Protein AF-A0A1W5WL90-F1 (afdb_monomer_lite)

Structure (mmCIF, N/CA/C/O backbone):
data_AF-A0A1W5WL90-F1
#
_entry.id   AF-A0A1W5WL90-F1
#
loop_
_atom_site.group_PDB
_atom_site.id
_atom_site.type_symbol
_atom_site.label_atom_id
_atom_site.label_alt_id
_atom_site.label_comp_id
_atom_site.label_asym_id
_atom_site.label_entity_id
_atom_site.label_seq_id
_atom_site.pdbx_PDB_ins_code
_atom_site.Cartn_x
_atom_site.Cartn_y
_atom_site.Cartn_z
_atom_site.occupancy
_atom_site.B_iso_or_equiv
_atom_site.auth_seq_id
_atom_site.auth_comp_id
_atom_site.auth_asym_id
_atom_site.auth_atom_id
_atom_site.pdbx_PDB_model_num
ATOM 1 N N . MET A 1 1 ? -15.736 3.689 5.994 1.00 90.00 1 MET A N 1
ATOM 2 C CA . MET A 1 1 ? -14.708 2.854 6.659 1.00 90.00 1 MET A CA 1
ATOM 3 C C . MET A 1 1 ? -13.410 3.029 5.899 1.00 90.00 1 MET A C 1
ATOM 5 O O . MET A 1 1 ? -13.452 3.119 4.678 1.00 90.00 1 MET A O 1
ATOM 9 N N . VAL A 1 2 ? -12.274 3.102 6.590 1.00 94.38 2 VAL A N 1
ATOM 10 C CA . VAL A 1 2 ? -10.972 3.216 5.921 1.00 94.38 2 VAL A CA 1
ATOM 11 C C . VAL A 1 2 ? -10.616 1.878 5.273 1.00 94.38 2 VAL A C 1
ATOM 13 O O . VAL A 1 2 ? -10.745 0.826 5.894 1.00 94.38 2 VAL A O 1
ATOM 16 N N . LYS A 1 3 ? -10.177 1.920 4.016 1.00 95.38 3 LYS A N 1
ATOM 17 C CA . LYS A 1 3 ? -9.698 0.766 3.260 1.00 95.38 3 LYS A CA 1
ATOM 18 C C . LYS A 1 3 ? -8.287 1.026 2.752 1.00 95.38 3 LYS A C 1
ATOM 20 O O . LYS A 1 3 ? -7.993 2.123 2.268 1.00 95.38 3 LYS A O 1
ATOM 25 N N . LEU A 1 4 ? -7.436 0.008 2.823 1.00 95.19 4 LEU A N 1
ATOM 26 C CA . LEU A 1 4 ? -6.165 -0.012 2.107 1.00 95.19 4 LEU A CA 1
ATOM 27 C C . LEU A 1 4 ? -6.434 -0.585 0.712 1.00 95.19 4 LEU A C 1
ATOM 29 O O . LEU A 1 4 ? -6.917 -1.710 0.584 1.00 95.19 4 LEU A O 1
ATOM 33 N N . ARG A 1 5 ? -6.199 0.208 -0.339 1.00 94.62 5 ARG A N 1
ATOM 34 C CA . ARG A 1 5 ? -6.450 -0.215 -1.728 1.00 94.62 5 ARG A CA 1
ATOM 35 C C . ARG A 1 5 ? -5.472 0.398 -2.726 1.00 94.62 5 ARG A C 1
ATOM 37 O O . ARG A 1 5 ? -4.780 1.375 -2.433 1.00 94.62 5 ARG A O 1
ATOM 44 N N . LEU A 1 6 ? -5.473 -0.153 -3.938 1.00 94.81 6 LEU A N 1
ATOM 45 C CA . LEU A 1 6 ? -4.645 0.295 -5.057 1.00 94.81 6 LEU A CA 1
ATOM 46 C C . LEU A 1 6 ? -5.308 1.445 -5.837 1.00 94.81 6 LEU A C 1
ATOM 48 O O . LEU A 1 6 ? -6.353 1.288 -6.479 1.00 94.81 6 LEU A O 1
ATOM 52 N N . LYS A 1 7 ? -4.657 2.609 -5.834 1.00 94.56 7 LYS A N 1
ATOM 53 C CA . LYS A 1 7 ? -4.971 3.766 -6.682 1.00 94.56 7 LYS A CA 1
ATOM 54 C C . LYS A 1 7 ? -4.141 3.696 -7.963 1.00 94.56 7 LYS A C 1
ATOM 56 O O . LYS A 1 7 ? -2.917 3.570 -7.914 1.00 94.56 7 LYS A O 1
ATOM 61 N N . ARG A 1 8 ? -4.797 3.783 -9.123 1.00 92.00 8 ARG A N 1
ATOM 62 C CA . ARG A 1 8 ? -4.111 3.808 -10.422 1.00 92.00 8 ARG A CA 1
ATOM 63 C C . ARG A 1 8 ? -3.468 5.185 -10.613 1.00 92.00 8 ARG A C 1
ATOM 65 O O . ARG A 1 8 ? -4.116 6.201 -10.392 1.00 92.00 8 ARG A O 1
ATOM 72 N N . CYS A 1 9 ? -2.186 5.223 -10.968 1.00 88.75 9 CYS A N 1
ATOM 73 C CA . CYS A 1 9 ? -1.461 6.455 -11.286 1.00 88.75 9 CYS A CA 1
ATOM 74 C C . CYS A 1 9 ? -0.539 6.187 -12.482 1.00 88.75 9 CYS A C 1
ATOM 76 O O . CYS A 1 9 ? 0.663 5.955 -12.334 1.00 88.75 9 CYS A O 1
ATOM 78 N N . GLY A 1 10 ? -1.124 6.178 -13.681 1.00 89.25 10 GLY A N 1
ATOM 79 C CA . GLY A 1 10 ? -0.411 5.808 -14.901 1.00 89.25 10 GLY A CA 1
ATOM 80 C C . GLY A 1 10 ? 0.007 4.336 -14.884 1.00 89.25 10 GLY A C 1
ATOM 81 O O . GLY A 1 10 ? -0.825 3.456 -14.656 1.00 89.25 10 GLY A O 1
ATOM 82 N N . ARG A 1 11 ? 1.297 4.077 -15.136 1.00 87.94 11 ARG A N 1
ATOM 83 C CA . ARG A 1 11 ? 1.871 2.719 -15.207 1.00 87.94 11 ARG A CA 1
ATOM 84 C C . ARG A 1 11 ? 2.081 2.076 -13.832 1.00 87.94 11 ARG A C 1
ATOM 86 O O . ARG A 1 11 ? 2.005 0.860 -13.717 1.00 87.94 11 ARG A O 1
ATOM 93 N N . LYS A 1 12 ? 2.312 2.886 -12.793 1.00 89.62 12 LYS A N 1
ATOM 94 C CA . LYS A 1 12 ? 2.506 2.417 -11.414 1.00 89.62 12 LYS A CA 1
ATOM 95 C C . LYS A 1 12 ? 1.210 2.543 -10.620 1.00 89.62 12 LYS A C 1
ATOM 97 O O . LYS A 1 12 ? 0.424 3.474 -10.806 1.00 89.62 12 LYS A O 1
ATOM 102 N N . GLN A 1 13 ? 1.000 1.625 -9.694 1.00 92.38 13 GLN A N 1
ATOM 103 C CA . GLN A 1 13 ? -0.115 1.666 -8.760 1.00 92.38 13 GLN A CA 1
ATOM 104 C C . GLN A 1 13 ? 0.382 2.164 -7.403 1.00 92.38 13 GLN A C 1
ATOM 106 O O . GLN A 1 13 ? 1.481 1.841 -6.963 1.00 92.38 13 GLN A O 1
ATOM 111 N N . ARG A 1 14 ? -0.400 3.004 -6.731 1.00 94.50 14 ARG A N 1
ATOM 112 C CA . ARG A 1 14 ? -0.089 3.499 -5.384 1.00 94.50 14 ARG A CA 1
ATOM 113 C C . ARG A 1 14 ? -0.958 2.762 -4.380 1.00 94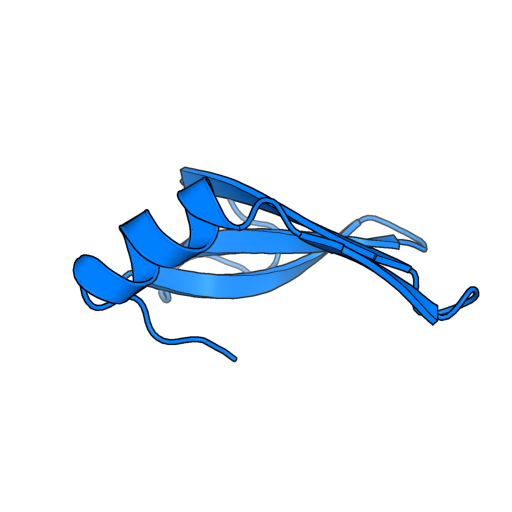.50 14 ARG A C 1
ATOM 115 O O . ARG A 1 14 ? -2.155 2.625 -4.610 1.00 94.50 14 ARG A O 1
ATOM 122 N N . ILE A 1 15 ? -0.379 2.336 -3.265 1.00 94.94 15 ILE A N 1
ATOM 123 C CA . ILE A 1 15 ? -1.141 1.763 -2.152 1.00 94.94 15 ILE A CA 1
ATOM 124 C C . ILE A 1 15 ? -1.492 2.918 -1.221 1.00 94.94 15 ILE A C 1
ATOM 126 O O . ILE A 1 15 ? -0.608 3.652 -0.761 1.00 94.94 15 ILE A O 1
ATOM 130 N N . VAL A 1 16 ? -2.786 3.118 -0.995 1.00 95.69 16 VAL A N 1
ATOM 131 C CA . VAL A 1 16 ? -3.314 4.267 -0.255 1.00 95.69 16 VAL A CA 1
ATOM 132 C C . VAL A 1 16 ? -4.325 3.826 0.794 1.00 95.69 16 VAL A C 1
ATOM 134 O O . VAL A 1 16 ? -5.107 2.903 0.564 1.00 95.69 16 VAL A O 1
ATOM 137 N N . ALA A 1 17 ? -4.322 4.527 1.926 1.00 96.25 17 ALA A N 1
ATOM 138 C CA . ALA A 1 17 ? -5.403 4.511 2.898 1.00 96.25 17 ALA A CA 1
ATOM 139 C C . ALA A 1 17 ? -6.436 5.569 2.504 1.00 96.25 17 ALA A C 1
ATOM 141 O O . ALA A 1 17 ? -6.109 6.750 2.341 1.00 96.25 17 ALA A O 1
ATOM 142 N N . ILE A 1 18 ? -7.681 5.149 2.310 1.00 95.62 18 ILE A N 1
ATOM 143 C CA . ILE A 1 18 ? -8.761 6.014 1.830 1.00 95.62 18 ILE A CA 1
ATOM 144 C C . ILE A 1 18 ? -10.108 5.530 2.360 1.00 95.62 18 ILE A C 1
ATOM 146 O O . ILE A 1 18 ? -10.274 4.348 2.646 1.00 95.62 18 ILE A O 1
ATOM 150 N N . ASP A 1 19 ? -11.085 6.425 2.490 1.00 94.94 19 ASP A N 1
ATOM 151 C CA . ASP A 1 19 ? -12.448 6.011 2.820 1.00 94.94 19 ASP A CA 1
ATOM 152 C C . ASP A 1 19 ? -13.093 5.255 1.645 1.00 94.94 19 ASP A C 1
ATOM 154 O O . ASP A 1 19 ? -12.956 5.646 0.482 1.00 94.94 19 ASP A O 1
ATOM 158 N N . VAL A 1 20 ? -13.830 4.185 1.950 1.00 93.25 20 VAL A N 1
ATOM 159 C CA . VAL A 1 20 ? -14.502 3.310 0.970 1.00 93.25 20 VAL A CA 1
ATOM 160 C C . VAL A 1 20 ? -15.380 4.095 -0.006 1.00 93.25 20 VAL A C 1
ATOM 162 O O . VAL A 1 20 ? -15.401 3.774 -1.193 1.00 93.25 20 VAL A O 1
ATOM 165 N N . ARG A 1 21 ? -16.062 5.141 0.475 1.00 93.38 21 ARG A N 1
ATOM 166 C CA . ARG A 1 21 ? -16.990 5.963 -0.320 1.00 93.38 21 ARG A CA 1
ATOM 167 C C . ARG A 1 21 ? -16.290 6.827 -1.367 1.00 93.38 21 ARG A C 1
ATOM 169 O O . ARG A 1 21 ? -16.920 7.291 -2.312 1.00 93.38 21 ARG A O 1
ATOM 176 N N . SER A 1 22 ? -14.989 7.061 -1.216 1.00 94.38 22 SER A N 1
ATOM 177 C CA . SER A 1 22 ? -14.243 7.881 -2.163 1.00 94.38 22 SER A CA 1
ATOM 178 C C . SER A 1 22 ? -14.043 7.150 -3.491 1.00 94.38 22 SER A C 1
ATOM 180 O O . SER A 1 22 ? -13.840 5.933 -3.528 1.00 94.38 22 SER A O 1
ATOM 182 N N . ARG A 1 23 ? -13.999 7.905 -4.595 1.00 94.38 23 ARG A N 1
ATOM 183 C CA . ARG A 1 23 ? -13.635 7.386 -5.929 1.00 94.38 23 ARG A CA 1
ATOM 184 C C . ARG A 1 23 ? -12.247 6.729 -5.911 1.00 94.38 23 ARG A C 1
ATOM 186 O O . ARG A 1 23 ? -11.401 7.107 -5.101 1.00 94.38 23 ARG A O 1
ATOM 193 N N . ARG A 1 24 ? -11.978 5.792 -6.834 1.00 91.62 24 ARG A N 1
ATOM 194 C CA . ARG A 1 24 ? -10.690 5.061 -6.929 1.00 91.62 24 ARG A CA 1
ATOM 195 C C . ARG A 1 24 ? -9.472 5.991 -6.943 1.00 91.62 24 ARG A C 1
ATOM 197 O O . ARG A 1 24 ? -8.494 5.727 -6.252 1.00 91.62 24 ARG A O 1
ATOM 204 N N . GLU A 1 25 ? -9.557 7.082 -7.697 1.00 92.06 25 GLU A N 1
ATOM 205 C CA . GLU A 1 25 ? -8.499 8.095 -7.819 1.00 92.06 25 GLU A CA 1
ATOM 206 C C . GLU A 1 25 ? -8.745 9.337 -6.948 1.00 92.06 25 GLU A C 1
ATOM 208 O O . GLU A 1 25 ? -8.046 10.339 -7.077 1.00 92.06 25 GLU A O 1
ATOM 213 N N . GLY A 1 26 ? -9.712 9.262 -6.027 1.00 91.88 26 GLY A N 1
ATOM 214 C CA . GLY A 1 26 ? -10.076 10.344 -5.117 1.00 91.88 26 GLY A CA 1
ATOM 215 C C . GLY A 1 26 ? -8.970 10.727 -4.131 1.00 91.88 26 GLY A C 1
ATOM 216 O O . GLY A 1 26 ? -7.856 10.190 -4.158 1.00 91.88 26 GLY A O 1
ATOM 217 N N . ARG A 1 27 ? -9.298 11.679 -3.254 1.00 92.69 27 ARG A N 1
ATOM 218 C CA . ARG A 1 27 ? -8.390 12.184 -2.222 1.00 92.69 27 ARG A CA 1
ATOM 219 C C . ARG A 1 27 ? -8.064 11.080 -1.220 1.00 92.69 27 ARG A C 1
ATOM 221 O O . ARG A 1 27 ? -8.955 10.533 -0.579 1.00 92.69 27 ARG A O 1
ATOM 228 N N . ASP A 1 28 ? -6.785 10.760 -1.111 1.00 93.12 28 ASP A N 1
ATOM 229 C CA . ASP A 1 28 ? -6.250 9.819 -0.139 1.00 93.12 28 ASP A CA 1
ATOM 230 C C . ASP A 1 28 ? -6.015 10.486 1.223 1.00 93.12 28 ASP A C 1
ATOM 232 O O . ASP A 1 28 ? -5.731 11.680 1.305 1.00 93.12 28 ASP A O 1
ATOM 236 N N . LEU A 1 29 ? -6.149 9.699 2.296 1.00 92.38 29 LEU A N 1
ATOM 237 C CA . LEU A 1 29 ? -5.785 10.119 3.653 1.00 92.38 29 LEU A CA 1
ATOM 238 C C . LEU A 1 29 ? -4.268 10.057 3.820 1.00 92.38 29 LEU A C 1
ATOM 240 O O . LEU A 1 29 ? -3.644 10.980 4.339 1.00 92.38 29 LEU A O 1
ATOM 244 N N . ARG A 1 30 ? -3.675 8.942 3.374 1.00 93.88 30 ARG A N 1
ATOM 245 C CA . ARG A 1 30 ? -2.231 8.719 3.415 1.00 93.88 30 ARG A CA 1
ATOM 246 C C . ARG A 1 30 ? -1.794 7.716 2.357 1.00 93.88 30 ARG A C 1
ATOM 248 O O . ARG A 1 30 ? -2.403 6.659 2.185 1.00 93.88 30 ARG A O 1
ATOM 255 N N . LYS A 1 31 ? -0.675 8.011 1.699 1.00 94.56 31 LYS A N 1
ATOM 256 C CA . LYS A 1 31 ? 0.050 7.045 0.872 1.00 94.56 31 LYS A CA 1
ATOM 257 C C . LYS A 1 31 ? 0.874 6.128 1.774 1.00 94.56 31 LYS A C 1
ATOM 259 O O . LYS A 1 31 ? 1.694 6.607 2.554 1.00 94.56 31 LYS A O 1
ATOM 264 N N . VAL A 1 32 ? 0.674 4.821 1.634 1.00 95.19 32 VAL A N 1
ATOM 265 C CA . VAL A 1 32 ? 1.362 3.793 2.435 1.00 95.19 32 VAL A CA 1
ATOM 266 C C . VAL A 1 32 ? 2.339 2.957 1.609 1.00 95.19 32 VAL A C 1
ATOM 268 O O . VAL A 1 32 ? 3.131 2.209 2.164 1.00 95.19 32 VAL A O 1
ATOM 271 N N . GLY A 1 33 ? 2.329 3.088 0.282 1.00 94.75 33 GLY A N 1
ATOM 272 C CA . GLY A 1 33 ? 3.275 2.373 -0.566 1.00 94.75 33 GLY A CA 1
ATOM 273 C C . GLY A 1 33 ? 3.024 2.555 -2.055 1.00 94.75 33 GLY A C 1
ATOM 274 O O . GLY A 1 33 ? 2.243 3.414 -2.486 1.00 94.75 33 GLY A O 1
ATOM 275 N N . PHE A 1 34 ? 3.693 1.734 -2.854 1.00 94.50 34 PHE A N 1
ATOM 276 C CA . PHE A 1 34 ? 3.408 1.576 -4.274 1.00 94.50 34 PHE A CA 1
ATOM 277 C C . PHE A 1 34 ? 3.705 0.158 -4.758 1.00 94.50 34 PHE A C 1
ATOM 279 O O . PHE A 1 34 ? 4.506 -0.564 -4.169 1.00 94.50 34 PHE A O 1
ATOM 286 N N . TYR A 1 35 ? 3.059 -0.194 -5.862 1.00 93.31 35 TYR A N 1
ATOM 287 C CA . TYR A 1 35 ? 3.240 -1.428 -6.601 1.00 93.31 35 TYR A CA 1
ATOM 288 C C . TYR A 1 35 ? 3.479 -1.101 -8.077 1.00 93.31 35 TYR A C 1
ATOM 290 O O . TYR A 1 35 ? 2.726 -0.342 -8.693 1.00 93.31 35 TYR A O 1
ATOM 298 N N . ASP A 1 36 ? 4.549 -1.644 -8.641 1.00 93.25 36 ASP A N 1
ATOM 299 C CA . ASP A 1 36 ? 4.826 -1.615 -10.070 1.00 93.25 36 ASP A CA 1
ATOM 300 C C . ASP A 1 36 ? 4.472 -2.982 -10.679 1.00 93.25 36 ASP A C 1
ATOM 302 O O . ASP A 1 36 ? 5.221 -3.937 -10.463 1.00 93.25 36 ASP A O 1
ATOM 306 N N . PRO A 1 37 ? 3.363 -3.097 -11.436 1.00 90.06 37 PRO A N 1
ATOM 307 C CA . PRO A 1 37 ? 2.955 -4.363 -12.040 1.00 90.06 37 PRO A CA 1
ATOM 308 C C . PRO A 1 37 ? 3.855 -4.806 -13.199 1.00 90.06 37 PRO A C 1
ATOM 310 O O . PRO A 1 37 ? 3.834 -5.972 -13.562 1.00 90.06 37 PRO A O 1
ATOM 313 N N . ILE A 1 38 ? 4.643 -3.903 -13.796 1.00 89.31 38 ILE A N 1
ATOM 314 C CA . ILE A 1 38 ? 5.516 -4.248 -14.930 1.00 89.31 38 ILE A CA 1
ATOM 315 C C . ILE A 1 38 ? 6.810 -4.880 -14.417 1.00 89.31 38 ILE A C 1
ATOM 317 O O . ILE A 1 38 ? 7.312 -5.839 -14.993 1.00 89.31 38 ILE A O 1
ATOM 321 N N . LYS A 1 39 ? 7.357 -4.331 -13.328 1.00 91.88 39 LYS A N 1
ATOM 322 C CA . LYS A 1 39 ? 8.608 -4.808 -12.719 1.00 91.88 39 LYS A CA 1
ATOM 323 C C . LYS A 1 39 ? 8.392 -5.755 -11.537 1.00 91.88 39 LYS A C 1
ATOM 325 O O . LYS A 1 39 ? 9.373 -6.209 -10.961 1.00 91.88 39 LYS A O 1
ATOM 330 N N . ASN A 1 40 ? 7.141 -5.996 -11.137 1.00 89.19 40 ASN A N 1
ATOM 331 C CA . ASN A 1 40 ? 6.769 -6.691 -9.900 1.00 89.19 40 ASN A CA 1
ATOM 332 C C . ASN A 1 40 ? 7.485 -6.14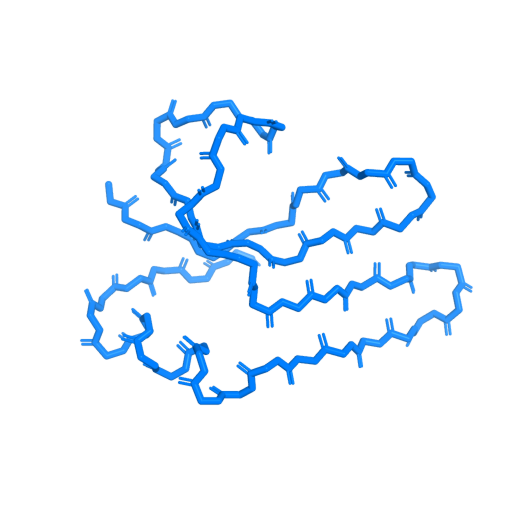7 -8.651 1.00 89.19 40 ASN A C 1
ATOM 334 O O . ASN A 1 40 ? 7.817 -6.884 -7.728 1.00 89.19 40 ASN A O 1
ATOM 338 N N . GLN A 1 41 ? 7.720 -4.832 -8.613 1.00 91.81 41 GLN A N 1
ATOM 339 C CA . GLN A 1 41 ? 8.380 -4.172 -7.488 1.00 91.81 41 GLN A CA 1
ATOM 340 C C . GLN A 1 41 ? 7.341 -3.564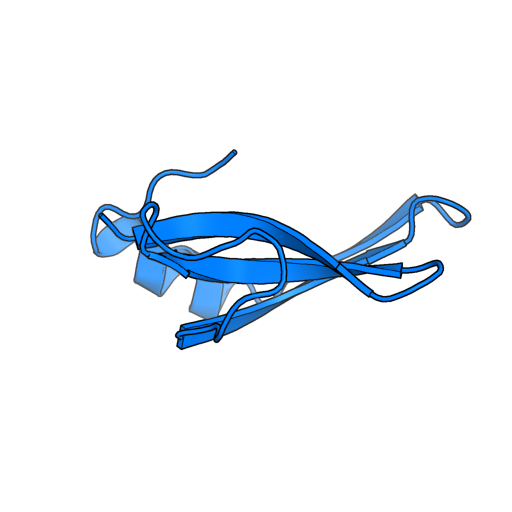 -6.549 1.00 91.81 41 GLN A C 1
ATOM 342 O O . GLN A 1 41 ? 6.506 -2.756 -6.960 1.00 91.81 41 GLN A O 1
ATOM 347 N N . THR A 1 42 ? 7.424 -3.912 -5.271 1.00 93.50 42 THR A N 1
ATOM 348 C CA . THR A 1 42 ? 6.573 -3.373 -4.207 1.00 93.50 42 THR A CA 1
ATOM 349 C C . THR A 1 42 ? 7.417 -2.642 -3.184 1.00 93.50 42 THR A C 1
ATOM 351 O O . THR A 1 42 ? 8.380 -3.197 -2.664 1.00 93.50 42 THR A O 1
ATOM 354 N N . TYR A 1 43 ? 7.006 -1.429 -2.836 1.00 93.50 43 TYR A N 1
ATOM 355 C CA . TYR A 1 43 ? 7.568 -0.710 -1.699 1.00 93.50 43 TYR A CA 1
ATOM 356 C C . TYR A 1 43 ? 6.446 -0.399 -0.725 1.00 93.50 43 TYR A C 1
ATOM 358 O O . TYR A 1 43 ? 5.492 0.312 -1.060 1.00 93.50 43 TYR A O 1
ATOM 366 N N . LEU A 1 44 ? 6.574 -0.950 0.478 1.00 93.69 44 LEU A N 1
ATOM 367 C CA . LEU A 1 44 ? 5.582 -0.867 1.538 1.00 93.69 44 LEU A CA 1
ATOM 368 C C . LEU A 1 44 ? 6.161 -0.096 2.718 1.00 93.69 44 LEU A C 1
ATOM 370 O O . LEU A 1 44 ? 7.230 -0.425 3.225 1.00 93.69 44 LEU A O 1
ATOM 374 N N . ASN A 1 45 ? 5.438 0.921 3.173 1.00 94.31 45 ASN A N 1
ATOM 375 C CA . ASN A 1 45 ? 5.729 1.589 4.429 1.00 94.31 45 ASN A CA 1
ATOM 376 C C . ASN A 1 45 ? 5.035 0.822 5.563 1.00 94.31 45 ASN A C 1
ATOM 378 O O . ASN A 1 45 ? 3.904 1.136 5.938 1.00 94.31 45 ASN A O 1
ATOM 382 N N . VAL A 1 46 ? 5.713 -0.209 6.069 1.00 93.12 46 VAL A N 1
ATOM 383 C CA . VAL A 1 46 ? 5.209 -1.123 7.107 1.00 93.12 46 VAL A CA 1
ATOM 384 C C . VAL A 1 46 ? 4.626 -0.397 8.332 1.00 93.12 46 VAL A C 1
ATOM 386 O O . VAL A 1 46 ? 3.477 -0.692 8.663 1.00 93.12 46 VAL A O 1
ATOM 389 N N . PRO A 1 47 ? 5.299 0.584 8.973 1.00 95.00 47 PRO A N 1
ATOM 390 C CA . PRO A 1 47 ? 4.733 1.237 10.157 1.00 95.00 47 PRO A CA 1
ATOM 391 C C . PRO A 1 47 ? 3.443 2.006 9.848 1.00 95.00 47 PRO A C 1
ATOM 393 O O . PRO A 1 47 ? 2.520 2.025 10.659 1.00 95.00 47 PRO A O 1
ATOM 396 N N . ALA A 1 48 ? 3.326 2.591 8.652 1.00 94.00 48 ALA A N 1
ATOM 397 C CA . ALA A 1 48 ? 2.089 3.250 8.248 1.00 94.00 48 ALA A CA 1
ATOM 398 C C . ALA A 1 48 ? 0.950 2.245 8.013 1.00 94.00 48 ALA A C 1
ATOM 400 O O . ALA A 1 48 ? -0.197 2.545 8.328 1.00 94.00 48 ALA A O 1
ATOM 401 N N . ILE A 1 49 ? 1.250 1.064 7.466 1.00 94.50 49 ILE A N 1
ATOM 402 C CA . ILE A 1 49 ? 0.257 0.007 7.234 1.00 94.50 49 ILE A CA 1
ATOM 403 C C . ILE A 1 49 ? -0.260 -0.540 8.565 1.00 94.50 49 ILE A C 1
ATOM 405 O O . ILE A 1 49 ? -1.474 -0.610 8.746 1.00 94.50 49 ILE A O 1
ATOM 409 N N . LEU A 1 50 ? 0.642 -0.858 9.499 1.00 95.56 50 LEU A N 1
ATOM 410 C CA . LEU A 1 50 ? 0.288 -1.362 10.830 1.00 95.56 50 LEU A CA 1
ATOM 411 C C . LEU A 1 50 ? -0.640 -0.397 11.570 1.00 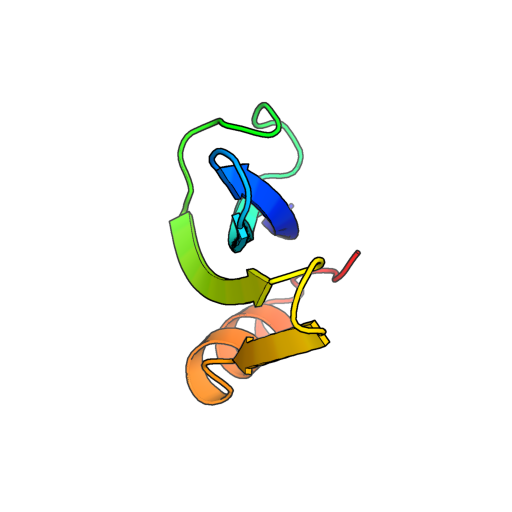95.56 50 LEU A C 1
ATOM 413 O O . LEU A 1 50 ? -1.691 -0.815 12.043 1.00 95.56 50 LEU A O 1
ATOM 417 N N . TYR A 1 51 ? -0.332 0.903 11.541 1.00 95.38 51 TYR A N 1
ATOM 418 C CA . TYR A 1 51 ? -1.191 1.932 12.129 1.00 95.38 51 TYR A CA 1
ATOM 419 C C . TYR A 1 51 ? -2.637 1.871 11.611 1.00 95.38 51 TYR A C 1
ATOM 421 O O . TYR A 1 51 ? -3.585 1.995 12.382 1.00 95.38 51 TYR A O 1
ATOM 429 N N . PHE A 1 52 ? -2.841 1.678 10.304 1.00 94.56 52 PHE A N 1
ATOM 430 C CA . PHE A 1 52 ? -4.194 1.590 9.750 1.00 94.56 52 PHE A CA 1
ATOM 431 C C . PHE A 1 52 ? -4.870 0.253 10.064 1.00 94.56 52 PHE A C 1
ATOM 433 O O . PHE A 1 52 ? -6.073 0.248 10.320 1.00 94.56 52 PHE A O 1
ATOM 440 N N . LEU A 1 53 ? -4.124 -0.855 10.078 1.00 94.12 53 LEU A N 1
ATOM 441 C CA . LEU A 1 53 ? -4.654 -2.173 10.440 1.00 94.12 53 LEU A CA 1
ATOM 442 C C . LEU A 1 53 ? -5.144 -2.204 11.894 1.00 94.12 53 LEU A C 1
ATOM 444 O O . LEU A 1 53 ? -6.264 -2.641 12.145 1.00 94.12 53 LEU A O 1
ATOM 448 N N . GLU A 1 54 ? -4.371 -1.651 12.830 1.00 95.25 54 GLU A N 1
ATOM 449 C CA . GLU A 1 54 ? -4.760 -1.521 14.244 1.00 95.25 54 GLU A CA 1
ATOM 450 C C . GLU A 1 54 ? -6.017 -0.662 14.431 1.00 95.25 54 GLU A C 1
ATOM 452 O O . GLU A 1 54 ? -6.827 -0.903 15.322 1.00 95.25 54 GLU A O 1
ATOM 457 N N . LYS A 1 55 ? -6.219 0.335 13.562 1.00 93.88 55 LYS A N 1
ATOM 458 C CA . LYS A 1 55 ? -7.421 1.184 13.545 1.00 93.88 55 LYS A CA 1
ATOM 459 C C . LYS A 1 55 ? -8.610 0.542 12.817 1.00 93.88 55 LYS A C 1
ATOM 461 O O . LYS A 1 55 ? -9.624 1.210 12.618 1.00 93.88 55 LYS A O 1
ATOM 466 N N . GLY A 1 56 ? -8.504 -0.725 12.415 1.00 93.31 56 GLY A N 1
ATOM 467 C CA . GLY A 1 56 ? -9.582 -1.478 11.771 1.00 93.31 56 GLY A CA 1
ATOM 468 C C . GLY A 1 56 ? -9.725 -1.218 10.271 1.00 93.31 56 GLY A C 1
ATOM 469 O O . GLY A 1 56 ? -10.796 -1.449 9.707 1.00 93.31 56 GLY A O 1
ATOM 470 N N . ALA A 1 57 ? -8.684 -0.716 9.599 1.00 94.31 57 ALA A N 1
ATOM 471 C CA . ALA A 1 57 ? -8.714 -0.603 8.147 1.00 94.31 57 ALA A CA 1
ATOM 472 C C . AL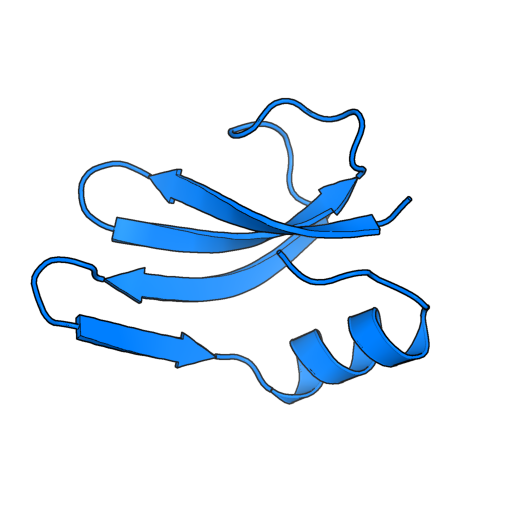A A 1 57 ? -8.689 -1.994 7.507 1.00 94.31 57 ALA A C 1
ATOM 474 O O . ALA A 1 57 ? -7.825 -2.814 7.810 1.00 94.31 57 ALA A O 1
ATOM 475 N N . GLN A 1 58 ? -9.600 -2.240 6.566 1.00 92.88 58 GLN A N 1
ATOM 476 C CA . GLN A 1 58 ? -9.600 -3.495 5.818 1.00 92.88 58 GLN A CA 1
ATOM 477 C C . GLN A 1 58 ? -8.719 -3.395 4.561 1.00 92.88 58 GLN A C 1
ATOM 479 O O . GLN A 1 58 ? -8.835 -2.414 3.816 1.00 92.88 58 GLN A O 1
ATOM 484 N N . PRO A 1 59 ? -7.840 -4.374 4.292 1.00 92.25 59 PRO A N 1
ATOM 485 C CA . PRO A 1 59 ? -7.099 -4.458 3.036 1.00 92.25 59 PRO A CA 1
ATOM 486 C C . PRO A 1 59 ? -7.968 -4.970 1.872 1.00 92.25 59 PRO A C 1
ATOM 488 O O . PRO A 1 59 ? -9.063 -5.496 2.077 1.00 92.25 59 PRO A O 1
ATOM 491 N N . THR A 1 60 ? -7.499 -4.758 0.637 1.00 88.38 60 THR A N 1
ATOM 492 C CA . THR A 1 60 ? -8.086 -5.294 -0.608 1.00 88.38 60 THR A CA 1
ATOM 493 C C . THR A 1 60 ? -6.999 -5.879 -1.485 1.00 88.38 60 THR A C 1
ATOM 495 O O . THR A 1 60 ? -5.889 -5.300 -1.455 1.00 88.38 60 THR A O 1
#

Foldseek 3Di:
DWAFDWADDDQKTWTFTDDPPADSNGDGPDTQWIAHPVVRDTDGNVVVVVVCVVVVHYYD

InterPro domains:
  IPR000307 Small ribosomal subunit protein bS16 [PF00886] (14-60)
  IPR000307 Small ribosomal subunit protein bS16 [PTHR12919] (1-60)
  IPR000307 Small ribosomal subunit protein bS16 [TIGR00002] (2-60)
  IPR020592 Small ribosomal subunit protein bS16, conserved site [PS00732] (2-11)
  IPR023803 Small ribosomal subunit protein bS16 domain superfamily [G3DSA:3.30.1320.10] (1-60)
  IPR023803 Small ribosomal subunit protein bS16 domain superfamily [SSF54565] (1-60)

Organism: NCBI:txid382006

Radius of gyration: 11.05 Å; chains: 1; bounding box: 26×19×30 Å

pLDDT: mean 93.22, std 2.04, range [87.94, 96.25]

Secondary structure (DSSP, 8-state):
-EEEEEEEETTEEEEEEEETTS-TTS--SEEEEEEETTTTEEEE-HHHHHHHHHTTPEE-

Sequence (60 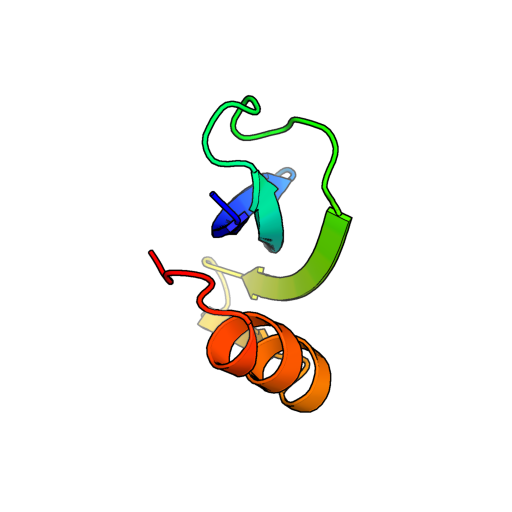aa):
MVKLRLKRCGRKQRIVAIDVRSRREGRDLRKVGFYDPIKNQTYLNVPAILYFLEKGAQPT